Protein AF-A0A8J8FQR9-F1 (afdb_monomer_lite)

Secondary structure (DSSP, 8-state):
----PSS-EEEEEEEEEEEE-TTS-EEEEEEEEEEEEE-HHHHHHHHHHHHHHHHHHHHHTTSS-HHHHHHHHHH---HHHHHHHHHHHHHHHHH-

pLDDT: mean 91.84, std 7.88, range [49.72, 97.56]

Structure (mmCIF, N/CA/C/O backbone):
data_AF-A0A8J8FQR9-F1
#
_entry.id   AF-A0A8J8FQR9-F1
#
loop_
_atom_site.group_PDB
_atom_site.id
_atom_site.type_symbol
_atom_site.label_atom_id
_atom_site.label_alt_id
_atom_site.label_comp_id
_atom_site.label_asym_id
_atom_site.label_entity_id
_atom_site.label_seq_id
_atom_site.pdbx_PDB_ins_code
_atom_site.Cartn_x
_atom_site.Cartn_y
_atom_site.Cartn_z
_atom_site.occupancy
_atom_site.B_iso_or_equiv
_atom_site.auth_seq_id
_atom_site.auth_comp_id
_atom_site.auth_asym_id
_atom_site.auth_atom_id
_atom_site.pdbx_PDB_model_num
ATOM 1 N N . MET A 1 1 ? -19.359 14.407 11.821 1.00 49.72 1 MET A N 1
ATOM 2 C CA . MET A 1 1 ? -18.025 13.810 12.042 1.00 49.72 1 MET A CA 1
ATOM 3 C C . MET A 1 1 ? -18.247 12.483 12.737 1.00 49.72 1 MET A C 1
ATOM 5 O O . MET A 1 1 ? -19.016 12.464 13.688 1.00 49.72 1 MET A O 1
ATOM 9 N N . ALA A 1 2 ? -17.689 11.386 12.222 1.00 57.31 2 ALA A N 1
ATOM 10 C CA . ALA A 1 2 ? -17.756 10.104 12.919 1.00 57.31 2 ALA A CA 1
ATOM 11 C C . ALA A 1 2 ? -17.042 10.254 14.271 1.00 57.31 2 ALA A C 1
ATOM 13 O O . ALA A 1 2 ? -15.930 10.778 14.313 1.00 57.31 2 ALA A O 1
ATOM 14 N N . ASN A 1 3 ? -17.703 9.871 15.362 1.00 72.25 3 ASN A N 1
ATOM 15 C CA . ASN A 1 3 ? -17.089 9.847 16.683 1.00 72.25 3 ASN A CA 1
ATOM 16 C C . ASN A 1 3 ? -16.137 8.641 16.713 1.00 72.25 3 ASN A C 1
ATOM 18 O O . ASN A 1 3 ? -16.599 7.505 16.782 1.00 72.25 3 ASN A O 1
ATOM 22 N N . ILE A 1 4 ? -14.838 8.885 16.531 1.00 82.88 4 ILE A N 1
ATOM 23 C CA . ILE A 1 4 ? -13.791 7.858 16.473 1.00 82.88 4 ILE A CA 1
ATOM 24 C C . ILE A 1 4 ? -12.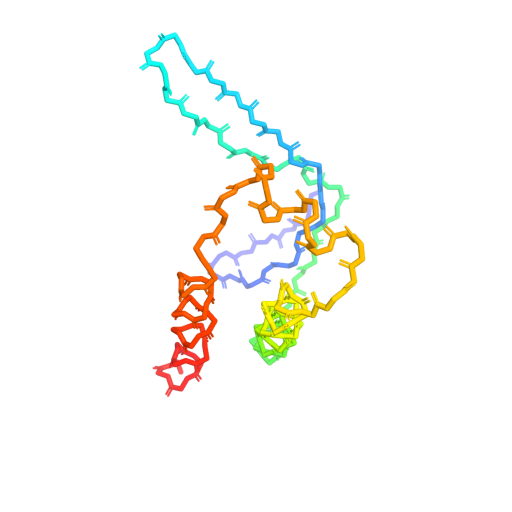979 7.969 17.760 1.00 82.88 4 ILE A C 1
ATOM 26 O O . ILE A 1 4 ? -12.360 9.003 18.012 1.00 82.88 4 ILE A O 1
ATOM 30 N N . GLU A 1 5 ? -12.977 6.908 18.560 1.00 84.50 5 GLU A N 1
ATOM 31 C CA . GLU A 1 5 ? -12.192 6.826 19.792 1.00 84.50 5 GLU A CA 1
ATOM 32 C C . GLU A 1 5 ? -10.909 6.041 19.523 1.00 84.50 5 GLU A C 1
ATOM 34 O O . GLU A 1 5 ? -10.944 4.935 18.989 1.00 84.50 5 GLU A O 1
ATOM 39 N N . ALA A 1 6 ? -9.759 6.625 19.856 1.00 88.12 6 ALA A N 1
ATOM 40 C CA . ALA A 1 6 ? -8.470 5.975 19.653 1.00 88.12 6 ALA A CA 1
ATOM 41 C C . ALA A 1 6 ? -8.166 4.962 20.779 1.00 88.12 6 ALA A C 1
ATOM 43 O O . ALA A 1 6 ? -8.475 5.253 21.937 1.00 88.12 6 ALA A O 1
ATOM 44 N N . PRO A 1 7 ? -7.489 3.831 20.486 1.00 91.19 7 PRO A N 1
ATOM 45 C CA . PRO A 1 7 ? -6.993 3.398 19.174 1.00 91.19 7 PRO A CA 1
ATOM 46 C C . PRO A 1 7 ? -8.036 2.606 18.358 1.00 91.19 7 PRO A C 1
ATOM 48 O O . PRO A 1 7 ? -8.681 1.699 18.875 1.00 91.19 7 PRO A O 1
ATOM 51 N N . GLN A 1 8 ? -8.148 2.905 17.059 1.00 91.69 8 GLN A N 1
ATOM 52 C CA . GLN A 1 8 ? -8.987 2.174 16.097 1.00 91.69 8 GLN A CA 1
ATOM 53 C C . GLN A 1 8 ? -8.315 2.112 14.719 1.00 91.69 8 GLN A C 1
ATOM 55 O O . GLN A 1 8 ? -7.631 3.057 14.320 1.00 91.69 8 GLN A O 1
ATOM 60 N N . TYR A 1 9 ? -8.544 1.026 13.971 1.00 93.50 9 TYR A N 1
ATOM 61 C CA . TYR A 1 9 ? -8.152 0.956 12.562 1.00 93.50 9 TYR A CA 1
ATOM 62 C C . TYR A 1 9 ? -9.194 1.643 11.686 1.00 93.50 9 TYR A C 1
ATOM 64 O O . TYR A 1 9 ? -10.400 1.447 11.843 1.00 93.50 9 TYR A O 1
ATOM 72 N N . LEU A 1 10 ? -8.707 2.437 10.736 1.00 94.69 10 LEU A N 1
ATOM 73 C CA . LEU A 1 10 ? -9.535 3.197 9.814 1.00 94.69 10 LEU A CA 1
ATOM 74 C C . LEU A 1 10 ? -9.120 2.910 8.374 1.00 94.69 10 LEU A C 1
ATOM 76 O O . LEU A 1 10 ? -7.939 2.944 8.033 1.00 94.69 10 LEU A O 1
ATOM 80 N N . ALA A 1 11 ? -10.107 2.705 7.515 1.00 94.38 11 ALA A N 1
ATOM 81 C CA . ALA A 1 11 ? -9.957 2.763 6.075 1.00 94.38 11 ALA A CA 1
ATOM 82 C C . ALA A 1 11 ? -10.211 4.192 5.606 1.00 94.38 11 ALA A C 1
ATOM 84 O O . ALA A 1 11 ? -11.290 4.736 5.849 1.00 94.38 11 ALA A O 1
ATOM 85 N N . VAL A 1 12 ? -9.234 4.789 4.928 1.00 94.56 12 VAL A N 1
ATOM 86 C CA . VAL A 1 12 ? -9.334 6.158 4.415 1.00 94.56 12 VAL A CA 1
ATOM 87 C C . VAL A 1 12 ? -9.193 6.138 2.902 1.00 94.56 12 VAL A C 1
ATOM 89 O O . VAL A 1 12 ? -8.206 5.635 2.369 1.00 94.56 12 VAL A O 1
ATOM 92 N N . VAL A 1 13 ? -10.167 6.729 2.216 1.00 96.00 13 VAL A N 1
ATOM 93 C CA . VAL A 1 13 ? -10.084 7.033 0.784 1.00 96.00 13 VAL A CA 1
ATOM 94 C C . VAL A 1 13 ? -10.031 8.540 0.645 1.00 96.00 13 VAL A C 1
ATOM 96 O O . VAL A 1 13 ? -10.819 9.249 1.270 1.00 96.00 13 VAL A O 1
ATOM 99 N N . GLY A 1 14 ? -9.096 9.044 -0.151 1.00 96.19 14 GLY A N 1
ATOM 100 C CA . GLY A 1 14 ? -8.912 10.476 -0.293 1.00 96.19 14 GLY A CA 1
ATOM 101 C C . GLY A 1 14 ? -7.915 10.856 -1.372 1.00 96.19 14 GLY A C 1
ATOM 102 O O . GLY A 1 14 ? -7.272 10.007 -1.988 1.00 96.19 14 GLY A O 1
ATOM 103 N N . LYS A 1 15 ? -7.780 12.163 -1.581 1.00 96.88 15 LYS A N 1
ATOM 104 C CA . LYS A 1 15 ? -6.867 12.730 -2.574 1.00 96.88 15 LYS A CA 1
ATOM 105 C C . LYS A 1 15 ? -5.510 13.020 -1.936 1.00 96.88 15 LYS A C 1
ATOM 107 O O . LYS A 1 15 ? -5.473 13.814 -0.988 1.00 96.88 15 LYS A O 1
ATOM 112 N N . PRO A 1 16 ? -4.412 12.418 -2.421 1.00 96.31 16 PRO A N 1
ATOM 113 C CA . PRO A 1 16 ? -3.085 12.749 -1.933 1.00 96.31 16 PRO A CA 1
ATOM 114 C C . PRO A 1 16 ? -2.683 14.149 -2.407 1.00 96.31 16 PRO A C 1
ATOM 116 O O . PRO A 1 16 ? -3.053 14.586 -3.496 1.00 96.31 16 PRO A O 1
ATOM 119 N N . SER A 1 17 ? -1.911 14.847 -1.585 1.00 95.12 17 SER A N 1
ATOM 120 C CA . SER A 1 17 ? -1.296 16.126 -1.916 1.00 95.12 17 SER A CA 1
ATOM 121 C C . SER A 1 17 ? 0.119 16.147 -1.368 1.00 95.12 17 SER A C 1
ATOM 123 O O . SER A 1 17 ? 0.337 15.864 -0.188 1.00 95.12 17 SER A O 1
ATOM 125 N N . THR A 1 18 ? 1.068 16.521 -2.216 1.00 96.19 18 THR A N 1
ATOM 126 C CA . THR A 1 18 ? 2.468 16.730 -1.848 1.00 96.19 18 THR A CA 1
ATOM 127 C C . THR A 1 18 ? 2.777 18.217 -1.910 1.00 96.19 18 THR A C 1
ATOM 129 O O . THR A 1 18 ? 2.509 18.860 -2.924 1.00 96.19 18 THR A O 1
ATOM 132 N N . PHE A 1 19 ? 3.333 18.761 -0.836 1.00 93.88 19 PHE A N 1
ATOM 133 C CA . PHE A 1 19 ? 3.806 20.138 -0.770 1.00 93.88 19 PHE A CA 1
ATOM 134 C C . PHE A 1 19 ? 5.292 20.130 -0.425 1.00 93.88 19 PHE A C 1
ATOM 136 O O . PHE A 1 19 ? 5.685 19.485 0.545 1.00 93.88 19 PHE A O 1
ATOM 143 N N . GLN A 1 20 ? 6.105 20.820 -1.221 1.00 96.50 20 GLN A N 1
ATOM 144 C CA . GLN A 1 20 ? 7.522 21.000 -0.932 1.00 96.50 20 GLN A CA 1
ATOM 145 C C . GLN A 1 20 ? 7.720 22.365 -0.282 1.00 96.50 20 GLN A C 1
ATOM 147 O O . GLN A 1 20 ? 7.314 23.386 -0.837 1.00 96.50 20 GLN A O 1
ATOM 152 N N . THR A 1 21 ? 8.310 22.369 0.905 1.00 94.69 21 THR A N 1
ATOM 153 C CA . THR A 1 21 ? 8.667 23.592 1.620 1.00 94.69 21 THR A CA 1
ATOM 154 C C . THR A 1 21 ? 9.902 24.246 0.995 1.00 94.69 21 THR A C 1
ATOM 156 O O . THR A 1 21 ? 10.618 23.632 0.203 1.00 94.69 21 THR A O 1
ATOM 159 N N . GLU A 1 22 ? 10.175 25.501 1.355 1.00 94.75 22 GLU A N 1
ATOM 160 C CA . GLU A 1 22 ? 11.334 26.245 0.836 1.00 94.75 22 GLU A CA 1
ATOM 161 C C . GLU A 1 22 ? 12.680 25.585 1.189 1.00 94.75 22 GLU A C 1
ATOM 163 O O . GLU A 1 22 ? 13.625 25.661 0.409 1.00 94.75 22 GLU A O 1
ATOM 168 N N . ASP A 1 23 ? 12.759 24.879 2.322 1.00 94.94 23 ASP A N 1
ATOM 169 C CA . ASP A 1 23 ? 13.918 24.082 2.754 1.00 94.94 23 ASP A CA 1
ATOM 170 C C . ASP A 1 23 ? 14.023 22.712 2.055 1.00 94.94 23 ASP A C 1
ATOM 172 O O . ASP A 1 23 ? 14.950 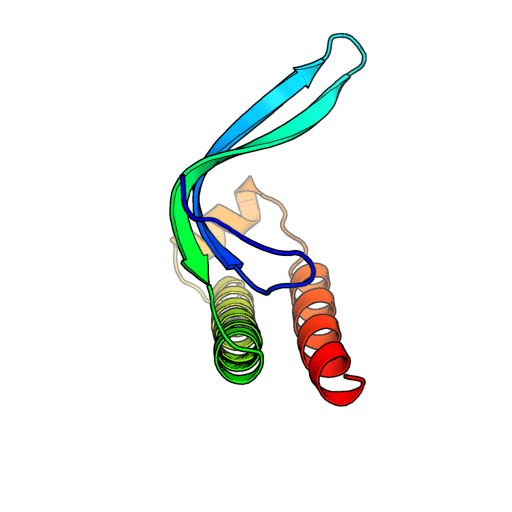21.948 2.318 1.00 94.94 23 ASP A O 1
ATOM 176 N N . GLY A 1 24 ? 13.101 22.392 1.143 1.00 93.94 24 GLY A N 1
ATOM 177 C CA . GLY A 1 24 ? 13.127 21.175 0.332 1.00 93.94 24 GLY A CA 1
ATOM 178 C C . GLY A 1 24 ? 12.430 19.964 0.957 1.00 93.94 24 GLY A C 1
ATOM 179 O O . GLY A 1 24 ? 12.354 18.920 0.305 1.00 93.94 24 GLY A O 1
ATOM 180 N N . THR A 1 25 ? 11.877 20.093 2.166 1.00 95.81 25 THR A N 1
ATOM 181 C CA . THR A 1 25 ? 11.120 19.032 2.842 1.00 95.81 25 THR A CA 1
ATOM 182 C C . THR A 1 25 ? 9.808 18.744 2.100 1.00 95.81 25 THR A C 1
ATOM 184 O O . THR A 1 25 ? 9.025 19.649 1.812 1.00 95.81 25 THR A O 1
ATOM 187 N N . ILE A 1 26 ? 9.536 17.468 1.795 1.00 95.94 26 ILE A N 1
ATOM 188 C CA . ILE A 1 26 ? 8.285 17.044 1.146 1.00 95.94 26 ILE A CA 1
ATOM 189 C C . ILE A 1 26 ? 7.275 16.618 2.211 1.00 95.94 26 ILE A C 1
ATOM 191 O O . ILE A 1 26 ? 7.415 15.576 2.850 1.00 95.94 26 ILE A O 1
ATOM 195 N N . LEU A 1 27 ? 6.212 17.403 2.358 1.00 94.19 27 LEU A N 1
ATOM 196 C CA . LEU A 1 27 ? 5.064 17.078 3.193 1.00 94.19 27 LEU A CA 1
ATOM 197 C C . LEU A 1 27 ? 4.009 16.363 2.350 1.00 94.19 27 LEU A C 1
ATOM 199 O O . LEU A 1 27 ? 3.481 16.921 1.386 1.00 94.19 27 LEU A O 1
ATOM 203 N N . THR A 1 28 ? 3.680 15.129 2.729 1.00 94.88 28 THR A N 1
ATOM 204 C CA . THR A 1 28 ? 2.606 14.354 2.095 1.00 94.88 28 THR A CA 1
ATOM 205 C C . THR A 1 28 ? 1.385 14.336 3.002 1.00 94.88 28 THR A C 1
ATOM 207 O O . THR A 1 28 ? 1.475 13.995 4.178 1.00 94.88 28 THR A O 1
ATOM 210 N N . SER A 1 29 ? 0.233 14.696 2.448 1.00 95.06 29 SER A N 1
ATOM 211 C CA . SER A 1 29 ? -1.056 14.669 3.137 1.00 95.06 29 SER A CA 1
ATOM 212 C C . SER A 1 29 ? -2.101 13.975 2.272 1.00 95.06 29 SER A C 1
ATOM 214 O O . SER A 1 29 ? -1.951 13.875 1.055 1.00 95.06 29 SER A O 1
ATOM 216 N N . VAL A 1 30 ? -3.175 13.500 2.895 1.00 94.50 30 VAL A N 1
ATOM 217 C CA . VAL A 1 30 ? -4.343 12.964 2.191 1.00 94.50 30 VAL A CA 1
ATOM 218 C C . VAL A 1 30 ? -5.556 13.752 2.648 1.00 94.50 30 VAL A C 1
ATOM 220 O O . VAL A 1 30 ? -5.815 13.835 3.846 1.00 94.50 30 VAL A O 1
ATOM 223 N N . ARG A 1 31 ? -6.306 14.327 1.704 1.00 95.19 31 ARG A N 1
ATOM 224 C CA . ARG A 1 31 ? -7.626 14.911 1.964 1.00 95.19 31 ARG A CA 1
ATOM 225 C C . ARG A 1 31 ? -8.652 13.777 1.994 1.00 95.19 31 ARG A C 1
ATOM 227 O O . ARG A 1 31 ? -8.934 13.245 0.918 1.00 95.19 31 ARG A O 1
ATOM 234 N N . PRO A 1 32 ? -9.213 13.407 3.159 1.00 95.38 32 PRO A N 1
ATOM 235 C CA . PRO A 1 32 ? -10.169 12.312 3.234 1.00 95.38 32 PRO A CA 1
ATOM 236 C C . PRO A 1 32 ? -11.462 12.673 2.500 1.00 95.38 32 PRO A C 1
ATOM 238 O O . PRO A 1 32 ? -11.991 13.773 2.661 1.00 95.38 32 PRO A O 1
ATOM 241 N N . GLU A 1 33 ? -11.965 11.735 1.710 1.00 96.00 33 GLU A N 1
ATOM 242 C CA . GLU A 1 33 ? -13.285 11.773 1.073 1.00 96.00 33 GLU A CA 1
ATOM 243 C C . GLU A 1 33 ? -14.227 10.756 1.732 1.00 96.00 33 GLU A C 1
ATOM 245 O O . GLU A 1 33 ? -15.411 11.041 1.899 1.00 96.00 33 GLU A O 1
ATOM 250 N N . SER A 1 34 ? -13.691 9.612 2.178 1.00 94.44 34 SER A N 1
ATOM 251 C CA . SER A 1 34 ? -14.403 8.636 3.008 1.00 94.44 34 SER A CA 1
ATOM 252 C C . SER A 1 34 ? -13.515 8.076 4.117 1.00 94.44 34 SER A C 1
ATOM 254 O O . SER A 1 34 ? -12.308 7.900 3.926 1.00 94.44 34 SER A O 1
ATOM 256 N N . ILE A 1 35 ? -14.126 7.786 5.271 1.00 93.75 35 ILE A N 1
ATOM 257 C CA . ILE A 1 35 ? -13.482 7.166 6.433 1.00 93.75 35 ILE A CA 1
ATOM 258 C C . ILE A 1 35 ? -14.415 6.091 6.996 1.00 93.75 35 ILE A C 1
ATOM 260 O O . ILE A 1 35 ? -15.576 6.375 7.295 1.00 93.75 35 ILE A O 1
ATOM 264 N N . HIS A 1 36 ? -13.898 4.877 7.183 1.00 93.19 36 HIS A N 1
ATOM 265 C CA . HIS A 1 36 ? -14.626 3.761 7.789 1.00 93.19 36 HIS A CA 1
ATOM 266 C C . HIS A 1 36 ? -13.799 3.109 8.893 1.00 93.19 36 HIS A C 1
ATOM 268 O O . HIS A 1 36 ? -12.604 2.902 8.713 1.00 93.19 36 HIS A O 1
ATOM 274 N N . ILE A 1 37 ? -14.432 2.752 10.009 1.00 94.56 37 ILE A N 1
ATOM 275 C CA . ILE A 1 37 ? -13.797 1.923 11.041 1.00 94.56 37 ILE A CA 1
ATOM 276 C C . ILE A 1 37 ? -13.737 0.487 10.519 1.00 94.56 37 ILE A C 1
ATOM 278 O O . ILE A 1 37 ? -14.732 -0.020 9.999 1.00 94.56 37 ILE A O 1
ATOM 282 N N . VAL A 1 38 ? -12.575 -0.149 10.643 1.00 95.62 38 VAL A N 1
ATOM 283 C CA . VAL A 1 38 ? -12.349 -1.543 10.241 1.00 95.62 38 VAL A CA 1
ATOM 284 C C . VAL A 1 38 ? -11.757 -2.341 11.395 1.00 95.62 38 VAL A C 1
ATOM 286 O O . VAL A 1 38 ? -11.172 -1.781 12.320 1.00 95.62 38 VAL A O 1
ATOM 289 N N . ASP A 1 39 ? -11.924 -3.658 11.350 1.00 94.69 39 ASP A N 1
ATOM 290 C CA . ASP A 1 39 ? -11.309 -4.571 12.307 1.00 94.69 39 ASP A CA 1
ATOM 291 C C . ASP A 1 39 ? -9.905 -5.015 11.852 1.00 94.69 39 ASP A C 1
ATOM 293 O O . ASP A 1 39 ? -9.488 -4.796 10.708 1.00 94.69 39 ASP A O 1
ATOM 297 N N . ALA A 1 40 ? -9.157 -5.629 12.774 1.00 94.12 40 ALA A N 1
ATOM 298 C CA . ALA A 1 40 ? -7.820 -6.153 12.496 1.00 94.12 40 ALA A CA 1
ATOM 299 C C . ALA A 1 40 ? -7.807 -7.180 11.341 1.00 94.12 40 ALA A C 1
ATOM 301 O O . ALA A 1 40 ? -7.016 -6.992 10.418 1.00 94.12 40 ALA A O 1
ATOM 302 N N . PRO A 1 41 ? -8.715 -8.181 11.277 1.00 95.38 41 PRO A N 1
ATOM 303 C CA . PRO A 1 41 ? -8.737 -9.127 10.159 1.00 95.38 41 PRO A CA 1
ATOM 304 C C . PRO A 1 41 ? -8.937 -8.471 8.784 1.00 95.38 41 PRO A C 1
ATOM 306 O O . PRO A 1 41 ? -8.331 -8.899 7.798 1.00 95.38 41 PRO A O 1
ATOM 309 N N . THR A 1 42 ? -9.766 -7.423 8.692 1.00 95.75 42 THR A N 1
ATOM 310 C CA . THR A 1 42 ? -9.963 -6.672 7.442 1.00 95.75 42 THR A CA 1
ATOM 311 C C . THR A 1 42 ? -8.682 -5.963 7.019 1.00 95.75 42 THR A C 1
ATOM 313 O O . THR A 1 42 ? -8.283 -6.056 5.855 1.00 95.75 42 THR A O 1
ATOM 316 N N . ARG A 1 43 ? -8.001 -5.299 7.961 1.00 94.94 43 ARG A N 1
ATOM 317 C CA . ARG A 1 43 ? -6.689 -4.685 7.723 1.00 94.94 43 ARG A CA 1
ATOM 318 C C . ARG A 1 43 ? -5.665 -5.725 7.252 1.00 94.94 43 ARG A C 1
ATOM 320 O O . ARG A 1 43 ? -4.983 -5.481 6.259 1.00 94.94 43 ARG A O 1
ATOM 327 N N . ASP A 1 44 ? -5.578 -6.877 7.912 1.00 96.12 44 ASP A N 1
ATOM 328 C CA . ASP A 1 44 ? -4.595 -7.929 7.598 1.00 96.12 44 ASP A CA 1
ATOM 329 C C . ASP A 1 44 ? -4.780 -8.458 6.184 1.00 96.12 44 ASP A C 1
ATOM 331 O O . ASP A 1 44 ? -3.820 -8.617 5.426 1.00 96.12 44 ASP A O 1
ATOM 335 N N . ARG A 1 45 ? -6.039 -8.659 5.788 1.00 96.44 45 ARG A N 1
ATOM 336 C CA . ARG A 1 45 ? -6.380 -9.061 4.428 1.00 96.44 45 ARG A CA 1
ATOM 337 C C . ARG A 1 45 ? -5.883 -8.051 3.398 1.00 96.44 45 ARG A C 1
ATOM 339 O O . ARG A 1 45 ? -5.359 -8.461 2.364 1.00 96.44 45 ARG A O 1
ATOM 346 N N . TRP A 1 46 ? -6.009 -6.753 3.671 1.00 96.25 46 TRP A N 1
ATOM 347 C CA . TRP A 1 46 ? -5.490 -5.719 2.775 1.00 96.25 46 TRP A CA 1
ATOM 348 C C . TRP A 1 46 ? -3.971 -5.698 2.717 1.00 96.25 46 TRP A C 1
ATOM 350 O O . TRP A 1 46 ? -3.426 -5.485 1.634 1.00 96.25 46 TRP A O 1
ATOM 360 N N . VAL A 1 47 ? -3.282 -5.955 3.830 1.00 96.50 47 VAL A N 1
ATOM 361 C CA . VAL A 1 47 ? -1.818 -6.078 3.839 1.00 96.50 47 VAL A CA 1
ATOM 362 C C . VAL A 1 47 ? -1.383 -7.247 2.953 1.00 96.50 47 VAL A C 1
ATOM 364 O O . VAL A 1 47 ? -0.553 -7.061 2.064 1.00 96.50 47 VAL A O 1
ATOM 367 N N . VAL A 1 48 ? -1.996 -8.425 3.112 1.00 97.50 48 VAL A N 1
ATOM 368 C CA . VAL A 1 48 ? -1.698 -9.602 2.279 1.00 97.50 48 VAL A CA 1
ATOM 369 C C . 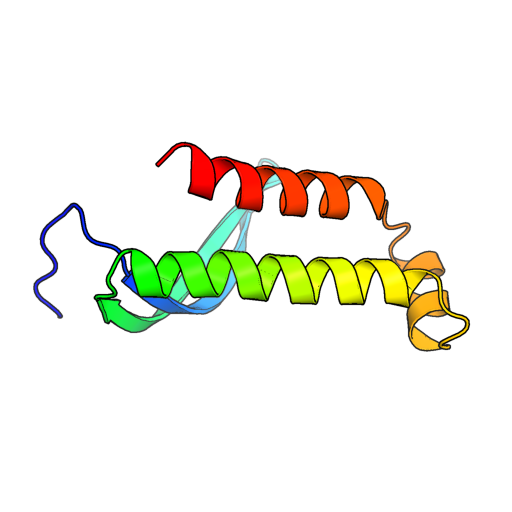VAL A 1 48 ? -1.988 -9.332 0.799 1.00 97.50 48 VAL A C 1
ATOM 371 O O . VAL A 1 48 ? -1.126 -9.577 -0.047 1.00 97.50 48 VAL A O 1
ATOM 374 N N . GLU A 1 49 ? -3.165 -8.792 0.473 1.00 97.50 49 GLU A N 1
ATOM 375 C CA . GLU A 1 49 ? -3.550 -8.503 -0.914 1.00 97.50 49 GLU A CA 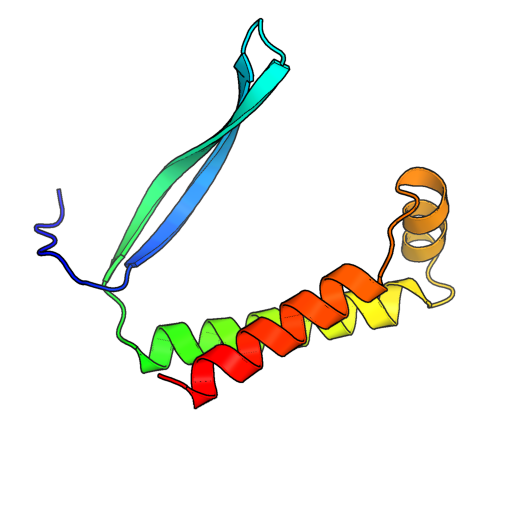1
ATOM 376 C C . GLU A 1 49 ? -2.623 -7.460 -1.556 1.00 97.50 49 GLU A C 1
ATOM 378 O O . GLU A 1 49 ? -2.178 -7.626 -2.694 1.00 97.50 49 GLU A O 1
ATOM 383 N N . THR A 1 50 ? -2.284 -6.400 -0.820 1.00 97.06 50 THR A N 1
ATOM 384 C CA . THR A 1 50 ? -1.384 -5.343 -1.301 1.00 97.06 50 THR A CA 1
ATOM 385 C C . THR A 1 50 ? 0.014 -5.888 -1.548 1.00 97.06 50 THR A C 1
ATOM 387 O O . THR A 1 50 ? 0.621 -5.572 -2.576 1.00 97.06 50 THR A O 1
ATOM 390 N N . THR A 1 51 ? 0.519 -6.738 -0.653 1.00 97.56 51 THR A N 1
ATOM 391 C CA . THR A 1 51 ? 1.796 -7.422 -0.849 1.00 97.56 51 THR A CA 1
ATOM 392 C C . THR A 1 51 ? 1.758 -8.285 -2.103 1.00 97.56 51 THR A C 1
ATOM 394 O O . THR A 1 51 ? 2.637 -8.145 -2.956 1.00 97.56 51 THR A O 1
ATOM 397 N N . GLN A 1 52 ? 0.731 -9.120 -2.270 1.00 97.12 52 GLN A N 1
ATOM 398 C CA . GLN A 1 52 ? 0.606 -9.980 -3.444 1.00 97.12 52 GLN A CA 1
ATOM 399 C C . GLN A 1 52 ? 0.606 -9.162 -4.745 1.00 97.12 52 GLN A C 1
ATOM 401 O O . GLN A 1 52 ? 1.458 -9.382 -5.606 1.00 97.12 52 GLN A O 1
ATOM 406 N N . ARG A 1 53 ? -0.269 -8.153 -4.854 1.00 97.44 53 ARG A N 1
ATOM 407 C CA . ARG A 1 53 ? -0.349 -7.275 -6.036 1.00 97.44 53 ARG A CA 1
ATOM 408 C C . ARG A 1 53 ? 0.948 -6.502 -6.285 1.00 97.44 53 ARG A C 1
ATOM 410 O O . ARG A 1 53 ? 1.277 -6.159 -7.418 1.00 97.44 53 ARG A O 1
ATOM 417 N N . THR A 1 54 ? 1.695 -6.170 -5.236 1.00 95.75 54 THR A N 1
ATOM 418 C CA . THR A 1 54 ? 2.991 -5.489 -5.371 1.00 95.75 54 THR A CA 1
ATOM 419 C C . THR A 1 54 ? 4.055 -6.427 -5.921 1.00 95.75 54 THR A C 1
ATOM 421 O O . THR A 1 54 ? 4.767 -6.050 -6.847 1.00 95.75 54 THR A O 1
ATOM 424 N N . LEU A 1 55 ? 4.126 -7.660 -5.420 1.00 95.56 55 LEU A N 1
ATOM 425 C CA . LEU A 1 55 ? 5.057 -8.668 -5.924 1.00 95.56 55 LEU A CA 1
ATOM 426 C C . LEU A 1 55 ? 4.746 -9.073 -7.371 1.00 95.56 55 LEU A C 1
ATOM 428 O O . LEU A 1 55 ? 5.675 -9.257 -8.155 1.00 95.56 55 LEU A O 1
ATOM 432 N N . GLU A 1 56 ? 3.466 -9.155 -7.739 1.00 94.75 56 GLU A N 1
ATOM 433 C CA . GLU A 1 56 ? 3.031 -9.365 -9.126 1.00 94.75 56 GLU A CA 1
ATOM 434 C C . GLU A 1 56 ? 3.533 -8.235 -10.038 1.00 94.75 56 GLU A C 1
ATOM 436 O O . GLU A 1 56 ? 4.231 -8.507 -11.011 1.00 94.75 56 GLU A O 1
ATOM 441 N N . ARG A 1 57 ? 3.324 -6.963 -9.666 1.00 93.12 57 ARG A N 1
ATOM 442 C CA . ARG A 1 57 ? 3.847 -5.809 -10.428 1.00 93.12 57 ARG A CA 1
ATOM 443 C C . ARG A 1 57 ? 5.372 -5.808 -10.546 1.00 93.12 57 ARG A C 1
ATOM 445 O O . ARG A 1 57 ? 5.907 -5.522 -11.612 1.00 93.12 57 ARG A O 1
ATOM 452 N N . VAL A 1 58 ? 6.082 -6.136 -9.465 1.00 92.94 58 VAL A N 1
ATOM 453 C CA . VAL A 1 58 ? 7.553 -6.242 -9.460 1.00 92.94 58 VAL A CA 1
ATOM 454 C C . VAL A 1 58 ? 8.032 -7.352 -10.397 1.00 92.94 58 VAL A C 1
ATOM 456 O O . VAL A 1 58 ? 9.034 -7.184 -11.092 1.00 92.94 58 VAL A O 1
ATOM 459 N N . LYS A 1 59 ? 7.324 -8.484 -10.437 1.00 92.00 59 LYS A N 1
ATOM 460 C CA . LYS A 1 59 ? 7.606 -9.571 -11.379 1.00 92.00 59 LYS A CA 1
ATOM 461 C C . LYS A 1 59 ? 7.364 -9.116 -12.819 1.00 92.00 59 LYS A C 1
ATOM 463 O O . LYS A 1 59 ? 8.235 -9.323 -13.662 1.00 92.00 59 LYS A O 1
ATOM 468 N N . ASP A 1 60 ? 6.239 -8.457 -13.077 1.00 91.69 60 ASP A N 1
ATOM 469 C CA . ASP A 1 60 ? 5.856 -7.976 -14.408 1.00 91.69 60 ASP A CA 1
ATOM 470 C C . ASP A 1 60 ? 6.786 -6.878 -14.931 1.00 91.69 60 ASP A C 1
ATOM 472 O O . ASP A 1 60 ? 6.994 -6.778 -16.139 1.00 91.69 60 ASP A O 1
ATOM 476 N N . LEU A 1 61 ? 7.438 -6.116 -14.047 1.00 90.12 61 LEU A N 1
ATOM 477 C CA . LEU A 1 61 ? 8.473 -5.154 -14.431 1.00 90.12 61 LEU A CA 1
ATOM 478 C C . LEU A 1 61 ? 9.643 -5.825 -15.183 1.00 90.12 61 LEU A C 1
ATOM 480 O O . LEU A 1 61 ? 10.353 -5.172 -15.943 1.00 90.12 61 LEU A O 1
ATOM 484 N N . ASN A 1 62 ? 9.858 -7.132 -14.995 1.00 85.81 62 ASN A N 1
ATOM 485 C CA . ASN A 1 62 ? 10.867 -7.925 -15.707 1.00 85.81 62 ASN A CA 1
ATOM 486 C C . ASN A 1 62 ? 10.363 -8.619 -16.974 1.00 85.81 62 ASN A C 1
ATOM 488 O O . ASN A 1 62 ? 11.129 -9.355 -17.587 1.00 85.81 62 ASN A O 1
ATOM 492 N N . SER A 1 63 ? 9.111 -8.394 -17.361 1.00 88.75 63 SER A N 1
ATOM 493 C CA . SER A 1 63 ? 8.566 -8.907 -18.615 1.00 88.75 63 SER A CA 1
ATOM 494 C C . SER A 1 63 ? 8.983 -8.057 -19.818 1.00 88.75 63 SER A C 1
ATOM 496 O O . SER A 1 63 ? 9.397 -6.907 -19.673 1.00 88.75 63 SER A O 1
ATOM 498 N N . ASP A 1 64 ? 8.775 -8.606 -21.015 1.00 90.12 64 ASP A N 1
ATOM 499 C CA . ASP A 1 64 ? 8.946 -7.901 -22.292 1.00 90.12 64 ASP A CA 1
ATOM 500 C C . ASP A 1 64 ? 7.756 -6.980 -22.633 1.00 90.12 64 ASP A C 1
ATOM 502 O O . ASP A 1 64 ? 7.588 -6.556 -23.779 1.00 90.12 64 ASP A O 1
ATOM 506 N N . ASN A 1 65 ? 6.886 -6.673 -21.661 1.00 92.12 65 ASN A N 1
ATOM 507 C CA . ASN A 1 65 ? 5.796 -5.724 -21.859 1.00 92.12 65 ASN A CA 1
ATOM 508 C C . ASN A 1 65 ? 6.380 -4.340 -22.227 1.00 92.12 65 ASN A C 1
ATOM 510 O O . ASN A 1 65 ? 7.199 -3.816 -21.464 1.00 92.12 65 ASN A O 1
ATOM 514 N N . PRO A 1 66 ? 5.941 -3.706 -23.336 1.00 93.19 66 PRO A N 1
ATOM 515 C CA . PRO A 1 66 ? 6.413 -2.381 -23.739 1.00 93.19 66 PRO A CA 1
ATOM 516 C C . PRO A 1 66 ? 6.359 -1.324 -22.628 1.00 93.19 66 PRO A C 1
ATOM 518 O O . PRO A 1 66 ? 7.231 -0.460 -22.559 1.00 93.19 66 PRO A O 1
ATOM 521 N N . ASP A 1 67 ? 5.366 -1.391 -21.742 1.00 92.06 67 ASP A N 1
ATOM 522 C CA . ASP A 1 67 ? 5.226 -0.439 -20.639 1.00 92.06 67 ASP A CA 1
ATOM 523 C C . ASP A 1 67 ? 6.226 -0.710 -19.508 1.00 92.06 67 ASP A C 1
ATOM 525 O O . ASP A 1 67 ? 6.746 0.231 -18.910 1.00 92.06 67 ASP A O 1
ATOM 529 N N . ALA A 1 68 ? 6.566 -1.978 -19.257 1.00 91.06 68 ALA A N 1
ATOM 530 C CA . ALA A 1 68 ? 7.580 -2.355 -18.274 1.00 91.06 68 ALA A CA 1
ATOM 531 C C . ALA A 1 68 ? 8.986 -1.910 -18.710 1.00 91.06 68 ALA A C 1
ATOM 533 O O . ALA A 1 68 ? 9.752 -1.394 -17.893 1.00 91.06 68 ALA A O 1
ATOM 534 N N . VAL A 1 69 ? 9.300 -2.044 -20.005 1.00 90.75 69 VAL A N 1
ATOM 535 C CA . VAL A 1 69 ? 10.562 -1.562 -20.590 1.00 90.75 69 VAL A CA 1
ATOM 536 C C . VAL A 1 69 ? 10.675 -0.044 -20.438 1.00 90.75 69 VAL A C 1
ATOM 538 O O . VAL A 1 69 ? 11.646 0.441 -19.858 1.00 90.75 69 VAL A O 1
ATOM 541 N N . ARG A 1 70 ? 9.642 0.707 -20.849 1.00 92.50 70 ARG A N 1
ATOM 542 C CA . ARG A 1 70 ? 9.616 2.174 -20.706 1.00 92.50 70 ARG A CA 1
ATOM 543 C C . ARG A 1 70 ? 9.726 2.625 -19.255 1.00 92.50 70 ARG A C 1
ATOM 545 O O . ARG A 1 70 ? 10.424 3.592 -18.962 1.00 92.50 70 ARG A O 1
ATOM 552 N N . ALA A 1 71 ? 9.048 1.933 -18.339 1.00 90.75 71 ALA A N 1
ATOM 553 C CA . ALA A 1 71 ? 9.113 2.254 -16.921 1.00 90.75 71 ALA A CA 1
ATOM 554 C C . ALA A 1 71 ? 10.538 2.092 -16.372 1.00 90.75 71 ALA A C 1
ATOM 556 O O . ALA A 1 71 ? 11.021 2.963 -15.652 1.00 90.75 71 ALA A O 1
ATOM 557 N N . LYS A 1 72 ? 11.244 1.019 -16.744 1.00 88.25 72 LYS A N 1
ATOM 558 C CA . LYS A 1 72 ? 12.641 0.814 -16.336 1.00 88.25 72 LYS A CA 1
ATOM 559 C C . LYS A 1 72 ? 13.570 1.900 -16.862 1.00 88.25 72 LYS A C 1
ATOM 561 O O . LYS A 1 72 ? 14.368 2.424 -16.091 1.00 88.25 72 LYS A O 1
ATOM 566 N N . GLU A 1 73 ? 13.441 2.246 -18.139 1.00 90.25 73 GLU A N 1
ATOM 567 C CA . GLU A 1 73 ? 14.259 3.285 -18.771 1.00 90.25 73 GLU A CA 1
ATOM 568 C C . GLU A 1 73 ? 14.031 4.664 -18.142 1.00 90.25 73 GLU A C 1
ATOM 570 O O . GLU A 1 73 ? 14.982 5.417 -17.947 1.00 90.25 73 GLU A O 1
ATOM 575 N N . HIS A 1 74 ? 12.781 4.999 -17.807 1.00 93.56 74 HIS A N 1
ATOM 576 C CA . HIS A 1 74 ? 12.438 6.327 -17.306 1.00 93.56 74 HIS A CA 1
ATOM 577 C C . HIS A 1 74 ? 12.659 6.489 -15.796 1.00 93.56 74 HIS A C 1
ATOM 579 O O . HIS A 1 74 ? 13.144 7.528 -15.353 1.00 93.56 74 HIS A O 1
ATOM 585 N N . TYR A 1 75 ? 12.298 5.481 -14.999 1.00 89.00 75 TYR A N 1
ATOM 586 C CA . TYR A 1 75 ? 12.279 5.592 -13.537 1.00 89.00 75 TYR A CA 1
ATOM 587 C C . TYR A 1 75 ? 13.494 4.961 -12.847 1.00 89.00 75 TYR A C 1
ATOM 589 O O . TYR A 1 75 ? 13.659 5.162 -11.646 1.00 89.00 75 TYR A O 1
ATOM 597 N N . ASN A 1 76 ? 14.322 4.186 -13.564 1.00 85.25 76 ASN A N 1
ATOM 598 C CA . ASN A 1 76 ? 15.500 3.486 -13.031 1.00 85.25 76 ASN A CA 1
ATOM 599 C C . ASN A 1 76 ? 15.221 2.755 -11.698 1.00 85.25 76 ASN A C 1
ATOM 601 O O . ASN A 1 76 ? 15.976 2.840 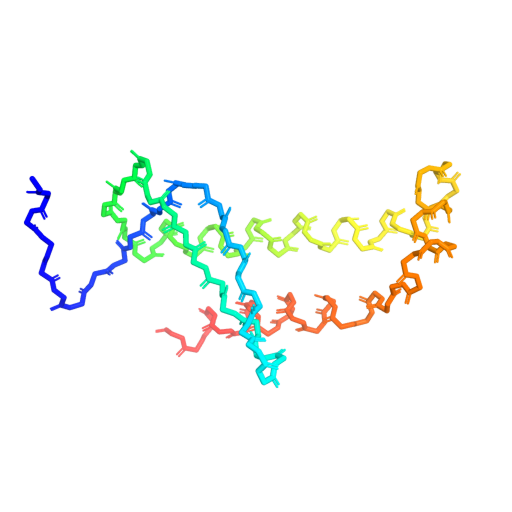-10.728 1.00 85.25 76 ASN A O 1
ATOM 605 N N . THR A 1 77 ? 14.062 2.099 -11.632 1.00 84.00 77 THR A N 1
ATOM 606 C CA . THR A 1 77 ? 13.486 1.567 -10.397 1.00 84.00 77 THR A CA 1
ATOM 607 C C . THR A 1 77 ? 14.233 0.333 -9.894 1.00 84.00 77 THR A C 1
ATOM 609 O O . THR A 1 77 ? 14.316 -0.674 -10.599 1.00 84.00 77 THR A O 1
ATOM 612 N N . ASP A 1 78 ? 14.687 0.359 -8.638 1.00 89.19 78 ASP A N 1
ATOM 613 C CA . ASP A 1 78 ? 15.208 -0.831 -7.963 1.00 89.19 78 ASP A CA 1
ATOM 614 C C . ASP A 1 78 ? 14.060 -1.683 -7.397 1.00 89.19 78 ASP A C 1
ATOM 616 O O . ASP A 1 78 ? 13.471 -1.399 -6.350 1.00 89.19 78 ASP A O 1
ATOM 620 N N . ALA A 1 79 ? 13.743 -2.766 -8.106 1.00 9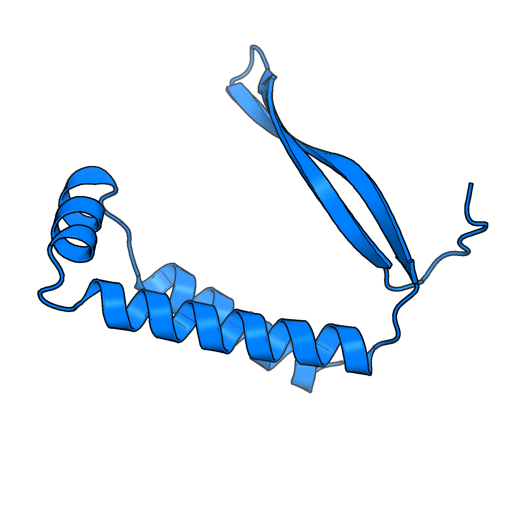0.12 79 ALA A N 1
ATOM 621 C CA . ALA A 1 79 ? 12.673 -3.689 -7.739 1.00 90.12 79 ALA A CA 1
ATOM 622 C C . ALA A 1 79 ? 12.944 -4.450 -6.422 1.00 90.12 79 ALA A C 1
ATOM 624 O O . ALA A 1 79 ? 12.009 -4.976 -5.807 1.00 90.12 79 ALA A O 1
ATOM 625 N N . SER A 1 80 ? 14.205 -4.523 -5.976 1.00 91.44 80 SER A N 1
ATOM 626 C CA . SER A 1 80 ? 14.585 -5.243 -4.757 1.00 91.44 80 SER A CA 1
ATOM 627 C C . SER A 1 80 ? 14.023 -4.582 -3.496 1.00 91.44 80 SER A C 1
ATOM 629 O O . SER A 1 80 ? 13.566 -5.287 -2.592 1.00 91.44 80 SER A O 1
ATOM 631 N N . ILE A 1 81 ? 13.941 -3.247 -3.485 1.00 93.69 81 ILE A N 1
ATOM 632 C CA . ILE A 1 81 ? 13.405 -2.452 -2.373 1.00 93.69 81 ILE A CA 1
ATOM 633 C C . ILE A 1 81 ? 11.939 -2.816 -2.123 1.00 93.69 81 ILE A C 1
ATOM 635 O O . ILE A 1 81 ? 11.556 -3.167 -1.007 1.00 93.69 81 ILE A O 1
ATOM 639 N N . TYR A 1 82 ? 11.117 -2.828 -3.174 1.00 93.62 82 TYR A N 1
ATOM 640 C CA . TYR A 1 82 ? 9.695 -3.169 -3.058 1.00 93.62 82 TYR A CA 1
ATOM 641 C C . TYR A 1 82 ? 9.477 -4.608 -2.594 1.00 93.62 82 TYR A C 1
ATOM 643 O O . TYR A 1 82 ? 8.538 -4.882 -1.846 1.00 93.62 82 TYR A O 1
ATOM 651 N N . ARG A 1 83 ? 10.358 -5.530 -2.997 1.00 94.00 83 ARG A N 1
ATOM 652 C CA . ARG A 1 83 ? 10.312 -6.917 -2.528 1.00 94.00 83 ARG A CA 1
ATOM 653 C C . ARG A 1 83 ? 10.602 -7.014 -1.031 1.00 94.00 83 ARG A C 1
ATOM 655 O O . ARG A 1 83 ? 9.895 -7.736 -0.336 1.00 94.00 83 ARG A O 1
ATOM 662 N N . GLN A 1 84 ? 11.605 -6.290 -0.537 1.00 96.25 84 GLN A N 1
ATOM 663 C CA . GLN A 1 84 ? 11.925 -6.243 0.892 1.00 96.25 84 GLN A CA 1
ATOM 664 C C . GLN A 1 84 ? 10.778 -5.631 1.703 1.00 96.25 84 GLN A C 1
ATOM 666 O O . GLN A 1 84 ? 10.370 -6.210 2.705 1.00 96.25 84 GLN A O 1
ATOM 671 N N . MET A 1 85 ? 10.197 -4.522 1.234 1.00 96.44 85 MET A N 1
ATOM 672 C CA . MET A 1 85 ? 9.044 -3.887 1.886 1.00 96.44 85 MET A CA 1
ATOM 673 C C . MET A 1 85 ? 7.832 -4.824 1.964 1.00 96.44 85 MET A C 1
ATOM 675 O O . MET A 1 85 ? 7.199 -4.934 3.010 1.00 96.44 85 MET A O 1
ATOM 679 N N . ALA A 1 86 ? 7.530 -5.526 0.870 1.00 96.12 86 ALA A N 1
ATOM 680 C CA . ALA A 1 86 ? 6.446 -6.501 0.813 1.00 96.12 86 ALA A CA 1
ATOM 681 C C . ALA A 1 86 ? 6.650 -7.661 1.807 1.00 96.12 86 ALA A C 1
ATOM 683 O O . ALA A 1 86 ? 5.705 -8.081 2.472 1.00 96.12 86 ALA A O 1
ATOM 684 N N . LEU A 1 87 ? 7.883 -8.163 1.937 1.00 95.25 87 LEU A N 1
ATOM 685 C CA . LEU A 1 87 ? 8.217 -9.206 2.911 1.00 95.25 87 LEU A CA 1
ATOM 686 C C . LEU A 1 87 ? 8.087 -8.701 4.350 1.00 95.25 87 LEU A C 1
ATOM 688 O O . LEU A 1 87 ? 7.431 -9.359 5.153 1.00 95.25 87 LEU A O 1
ATOM 692 N N . ALA A 1 88 ? 8.620 -7.516 4.649 1.00 96.31 88 ALA A N 1
ATOM 693 C CA . ALA A 1 88 ? 8.517 -6.907 5.974 1.00 96.31 88 ALA A CA 1
ATOM 694 C C . ALA A 1 88 ? 7.051 -6.706 6.405 1.00 96.31 88 ALA A C 1
ATOM 696 O O . ALA A 1 88 ? 6.697 -6.978 7.550 1.00 96.31 88 ALA A O 1
ATOM 697 N N . ALA A 1 89 ? 6.177 -6.303 5.477 1.00 95.56 89 ALA A N 1
ATOM 698 C CA . ALA A 1 89 ? 4.745 -6.163 5.739 1.00 95.56 89 ALA A CA 1
ATOM 699 C C . ALA A 1 89 ? 4.053 -7.505 6.047 1.00 95.56 89 ALA A C 1
ATOM 701 O O . ALA A 1 89 ? 3.117 -7.550 6.835 1.00 95.56 89 ALA A O 1
ATOM 702 N N . LEU A 1 90 ? 4.498 -8.617 5.450 1.00 95.06 90 LEU A N 1
ATOM 703 C CA . LEU A 1 90 ? 3.982 -9.945 5.807 1.00 95.06 90 LEU A CA 1
ATOM 704 C C . LEU A 1 90 ? 4.538 -10.449 7.142 1.00 95.06 90 LEU A C 1
ATOM 706 O O . LEU A 1 90 ? 3.854 -11.183 7.851 1.00 95.06 90 LEU A O 1
ATOM 710 N N . GLU A 1 91 ? 5.777 -10.095 7.477 1.00 95.00 91 GLU A N 1
ATOM 711 C CA . GLU A 1 91 ? 6.390 -10.445 8.761 1.00 95.00 91 GLU A CA 1
ATOM 712 C C . GLU A 1 91 ? 5.734 -9.708 9.931 1.00 95.00 91 GLU A C 1
ATOM 714 O O . GLU A 1 91 ? 5.549 -10.308 10.993 1.00 95.00 91 GLU A O 1
ATOM 719 N N . SER A 1 92 ? 5.302 -8.457 9.733 1.00 92.88 92 SER A N 1
ATOM 720 C CA . SER A 1 92 ? 4.605 -7.705 10.780 1.00 92.88 92 SER A CA 1
ATOM 721 C C . SER A 1 92 ? 3.301 -8.383 11.205 1.00 92.88 92 SER A C 1
ATOM 723 O O . SER A 1 92 ? 3.031 -8.454 12.396 1.00 92.88 92 SER A O 1
ATOM 725 N N . LEU A 1 93 ? 2.560 -8.994 10.270 1.00 92.56 93 LEU A N 1
ATOM 726 C CA . LEU A 1 93 ? 1.320 -9.725 10.577 1.00 92.56 93 LEU A CA 1
ATOM 727 C C . LEU A 1 93 ? 1.527 -10.992 11.422 1.00 92.56 93 LEU A C 1
ATOM 729 O O . LEU A 1 93 ? 0.569 -11.513 11.977 1.00 92.56 93 LEU A O 1
ATOM 733 N N . LYS A 1 94 ? 2.749 -11.540 11.481 1.00 84.50 94 LYS A N 1
ATOM 734 C CA . LYS A 1 94 ? 3.063 -12.709 12.327 1.00 84.50 94 LYS A CA 1
ATOM 735 C C . LYS A 1 94 ? 3.425 -12.323 13.758 1.00 84.50 94 LYS A C 1
ATOM 737 O O . LYS A 1 94 ? 3.494 -13.198 14.617 1.00 84.50 94 LYS A O 1
ATOM 742 N N . THR A 1 95 ? 3.792 -11.060 13.952 1.00 71.69 95 THR A N 1
ATOM 743 C CA . THR A 1 95 ? 4.353 -10.542 15.203 1.00 71.69 95 THR A CA 1
ATOM 744 C C . THR A 1 95 ? 3.296 -9.796 16.026 1.00 71.69 95 THR A C 1
ATOM 746 O O . THR A 1 95 ? 3.502 -9.588 17.220 1.00 71.69 95 THR A O 1
ATOM 749 N N . GLU A 1 96 ? 2.183 -9.411 15.395 1.00 60.50 96 GLU A N 1
ATOM 750 C CA . GLU A 1 96 ? 0.962 -8.893 16.033 1.00 60.50 96 GLU A CA 1
ATOM 751 C C . GLU A 1 96 ? 0.060 -10.020 16.556 1.00 60.50 96 GLU A C 1
ATOM 753 O O . GLU A 1 96 ? -0.541 -9.813 17.636 1.00 60.50 96 GLU A O 1
#

Radius of gyration: 17.36 Å; chains: 1; bounding box: 34×39×44 Å

Sequence (96 aa):
MANIEAPQYLAVVGKPSTFQTEDGTILTSVRPESIHIVDAPTRDRWVVETTQRTLERVKDLNSDNPDAVRAKEHYNTDASIYRQMALAALESLKTE

Foldseek 3Di:
DPPDDPPFDKDFDFDWDWDADPVGDIDIDGDGPDIDTDDPVVVLVCLLVVLVVLVVVLVCLPDPPPVSVVCCVPVVDDSVVSNVVSVVSNVVVVVD